Protein AF-A0A6G3SVT4-F1 (afdb_monomer_lite)

Radius of gyration: 12.52 Å; chains: 1; bounding box: 29×23×32 Å

pLDDT: mean 95.69, std 5.63, range [56.75, 98.5]

Structure (mmCIF, N/CA/C/O backbone):
data_AF-A0A6G3SVT4-F1
#
_entry.id   AF-A0A6G3SVT4-F1
#
loop_
_atom_site.group_PDB
_atom_site.id
_atom_site.type_symbol
_atom_site.label_atom_id
_atom_site.label_alt_id
_atom_site.label_comp_id
_atom_site.label_asym_id
_atom_site.label_entity_id
_atom_site.label_seq_id
_atom_site.pdbx_PDB_ins_code
_atom_site.Cartn_x
_atom_site.Cartn_y
_atom_site.Cartn_z
_atom_site.occupancy
_atom_site.B_iso_or_equiv
_atom_site.auth_seq_id
_atom_site.auth_comp_id
_atom_site.auth_asym_id
_atom_site.auth_atom_id
_atom_site.pdbx_PDB_model_num
ATOM 1 N N . ALA A 1 1 ? 3.729 4.129 6.779 1.00 93.38 1 ALA A N 1
ATOM 2 C CA . ALA A 1 1 ? 3.303 3.835 8.160 1.00 93.38 1 ALA A CA 1
ATOM 3 C C . ALA A 1 1 ? 2.663 5.057 8.823 1.00 93.38 1 ALA A C 1
ATOM 5 O O . ALA A 1 1 ? 1.451 5.075 8.980 1.00 93.38 1 ALA A O 1
ATOM 6 N N . SER A 1 2 ? 3.421 6.118 9.130 1.00 95.50 2 SER A N 1
ATOM 7 C CA . SER A 1 2 ? 2.925 7.273 9.909 1.00 95.50 2 SER A CA 1
ATOM 8 C C . SER A 1 2 ? 1.690 7.975 9.327 1.00 95.50 2 SER A C 1
ATOM 10 O O . SER A 1 2 ? 0.732 8.217 10.050 1.00 95.50 2 SER A O 1
ATOM 12 N N . LYS A 1 3 ? 1.676 8.265 8.019 1.00 96.12 3 LYS A N 1
ATOM 13 C CA . LYS A 1 3 ? 0.533 8.927 7.358 1.00 96.12 3 LYS A CA 1
ATOM 14 C C . LYS A 1 3 ? -0.747 8.088 7.408 1.00 96.12 3 LYS A C 1
ATOM 16 O O . LYS A 1 3 ? -1.823 8.634 7.607 1.00 96.12 3 LYS A O 1
ATOM 21 N N . TRP A 1 4 ? -0.617 6.772 7.237 1.00 97.50 4 TRP A N 1
ATOM 22 C CA . TRP A 1 4 ? -1.745 5.845 7.317 1.00 97.50 4 TRP A CA 1
ATOM 23 C C . TRP A 1 4 ? -2.297 5.770 8.741 1.00 97.50 4 TRP A C 1
ATOM 25 O O . TRP A 1 4 ? -3.500 5.898 8.940 1.00 97.50 4 TRP A O 1
ATOM 35 N N . GLN A 1 5 ? -1.412 5.650 9.733 1.00 97.38 5 GLN A N 1
ATOM 36 C CA . GLN A 1 5 ? -1.808 5.644 11.138 1.00 97.38 5 GLN A CA 1
ATOM 37 C C . GLN A 1 5 ? -2.524 6.944 11.523 1.00 97.38 5 GLN A C 1
ATOM 39 O O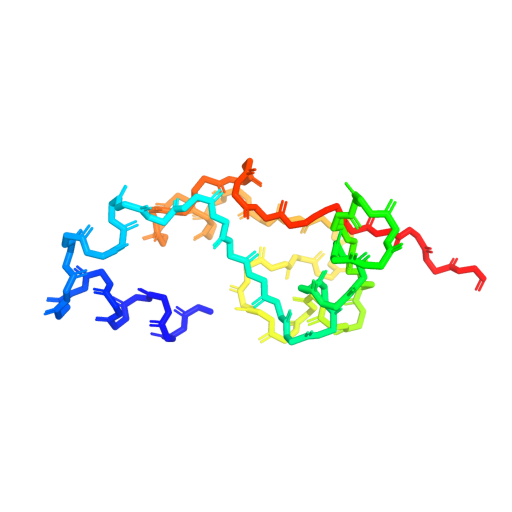 . GLN A 1 5 ? -3.608 6.904 12.097 1.00 97.38 5 GLN A O 1
ATOM 44 N N . TRP A 1 6 ? -1.972 8.091 11.119 1.00 97.81 6 TRP A N 1
ATOM 45 C CA . TRP A 1 6 ? -2.619 9.383 11.326 1.00 97.81 6 TRP A CA 1
ATOM 46 C C . TRP A 1 6 ? -4.011 9.428 10.683 1.00 97.81 6 TRP A C 1
ATOM 48 O O . TRP A 1 6 ? -4.961 9.858 11.332 1.00 97.81 6 TRP A O 1
ATOM 58 N N . LEU A 1 7 ? -4.162 8.943 9.442 1.00 97.88 7 LEU A N 1
ATOM 59 C CA . LEU A 1 7 ? -5.460 8.901 8.765 1.00 97.88 7 LEU A CA 1
ATOM 60 C C . LEU A 1 7 ? -6.465 8.045 9.546 1.00 97.88 7 LEU A C 1
ATOM 62 O O . LEU A 1 7 ? -7.581 8.492 9.773 1.00 97.88 7 LEU A O 1
ATOM 66 N N . ARG A 1 8 ? -6.067 6.861 10.023 1.00 97.00 8 ARG A N 1
ATOM 67 C CA . ARG A 1 8 ? -6.937 5.996 10.840 1.00 97.00 8 ARG A CA 1
ATOM 68 C C . ARG A 1 8 ? -7.401 6.666 12.132 1.00 97.00 8 ARG A C 1
ATOM 70 O O . ARG A 1 8 ? -8.540 6.461 12.539 1.00 97.00 8 ARG A O 1
ATOM 77 N N . GLU A 1 9 ? -6.530 7.440 12.770 1.00 97.50 9 GLU A N 1
ATOM 78 C CA . GLU A 1 9 ? -6.816 8.119 14.039 1.00 97.50 9 GLU A CA 1
ATOM 79 C C . GLU A 1 9 ? -7.670 9.381 13.870 1.00 97.50 9 GLU A C 1
ATOM 81 O O . GLU A 1 9 ? -8.453 9.710 14.759 1.00 97.50 9 GLU A O 1
ATOM 86 N N . ASN A 1 10 ? -7.527 10.089 12.747 1.00 98.50 10 ASN A N 1
ATOM 87 C CA . ASN A 1 10 ? -8.112 11.421 12.557 1.00 98.50 10 ASN A CA 1
ATOM 88 C C . ASN A 1 10 ? -9.297 11.433 11.577 1.00 98.50 10 ASN A C 1
ATOM 90 O O . ASN A 1 10 ? -10.172 12.286 11.695 1.00 98.50 10 ASN A O 1
ATOM 94 N N . ASP A 1 11 ? -9.352 10.491 10.635 1.00 97.94 11 ASP A N 1
ATOM 95 C CA . ASP A 1 11 ? -10.461 10.292 9.699 1.00 97.94 11 ASP A CA 1
ATOM 96 C C . ASP A 1 11 ? -10.626 8.797 9.378 1.00 97.94 11 ASP A C 1
ATOM 98 O O . ASP A 1 11 ? -10.297 8.284 8.301 1.00 97.94 11 ASP A O 1
ATOM 102 N N . SER A 1 12 ? -11.161 8.081 10.364 1.00 95.88 12 SER A N 1
ATOM 103 C CA . SER A 1 12 ? -11.414 6.645 10.272 1.00 95.88 12 SER A CA 1
ATOM 104 C C . SER A 1 12 ? -12.415 6.273 9.174 1.00 95.88 12 SER A C 1
ATOM 106 O O . SER A 1 12 ? -12.372 5.147 8.682 1.00 95.88 12 SER A O 1
ATOM 108 N N . THR A 1 13 ? -13.283 7.202 8.753 1.00 97.75 13 THR A N 1
ATOM 109 C CA . THR A 1 13 ? -14.248 6.962 7.668 1.00 97.75 13 THR A CA 1
ATOM 110 C C . THR A 1 13 ? -13.526 6.875 6.331 1.00 97.75 13 THR A C 1
ATOM 112 O O . THR A 1 13 ? -13.724 5.910 5.593 1.00 97.75 13 THR A O 1
ATOM 115 N N . SER A 1 14 ? -12.636 7.828 6.041 1.00 97.00 14 SER A N 1
ATOM 116 C CA . SER A 1 14 ? -11.804 7.778 4.834 1.00 97.00 14 SER A CA 1
ATOM 117 C C . SER A 1 14 ? -10.849 6.586 4.848 1.00 97.00 14 SER A C 1
ATOM 119 O O . SER A 1 14 ? -10.679 5.937 3.818 1.00 97.00 14 SER A O 1
ATOM 121 N N . ALA A 1 15 ? -10.265 6.250 6.004 1.00 97.44 15 ALA A N 1
ATOM 122 C CA . ALA A 1 15 ? -9.414 5.066 6.127 1.00 97.44 15 ALA A CA 1
ATOM 123 C C . ALA A 1 15 ? -10.184 3.766 5.832 1.00 97.44 15 ALA A C 1
ATOM 125 O O . ALA A 1 15 ? -9.702 2.928 5.076 1.00 97.44 15 ALA A O 1
ATOM 126 N N . ALA A 1 16 ? -11.393 3.610 6.384 1.00 96.44 16 ALA A N 1
ATOM 127 C CA . ALA A 1 16 ? -12.237 2.436 6.150 1.00 96.44 16 ALA A CA 1
ATOM 128 C C . ALA A 1 16 ? -12.786 2.365 4.714 1.00 96.44 16 ALA A C 1
ATOM 130 O O . ALA A 1 16 ? -13.030 1.277 4.202 1.00 96.44 16 ALA A O 1
ATOM 131 N N . GLY A 1 17 ? -12.984 3.516 4.064 1.00 97.44 17 GLY A N 1
ATOM 132 C CA . GLY A 1 17 ? -13.431 3.611 2.673 1.00 97.44 17 GLY A CA 1
ATOM 133 C C . GLY A 1 17 ? -12.311 3.510 1.633 1.00 97.44 17 GLY A C 1
ATOM 134 O O . GLY A 1 17 ? -12.594 3.568 0.435 1.00 97.44 17 GLY A O 1
ATOM 135 N N . ALA A 1 18 ? -11.048 3.394 2.052 1.00 97.38 18 ALA A N 1
ATOM 136 C CA . ALA A 1 18 ? -9.920 3.334 1.136 1.00 97.38 18 ALA A CA 1
ATOM 137 C C . ALA A 1 18 ? -9.956 2.039 0.309 1.00 97.38 18 ALA A C 1
ATOM 139 O O . ALA A 1 18 ? -9.819 0.942 0.840 1.00 97.38 18 ALA A O 1
ATOM 140 N N . ALA A 1 19 ? -10.090 2.173 -1.011 1.00 96.94 19 ALA A N 1
ATOM 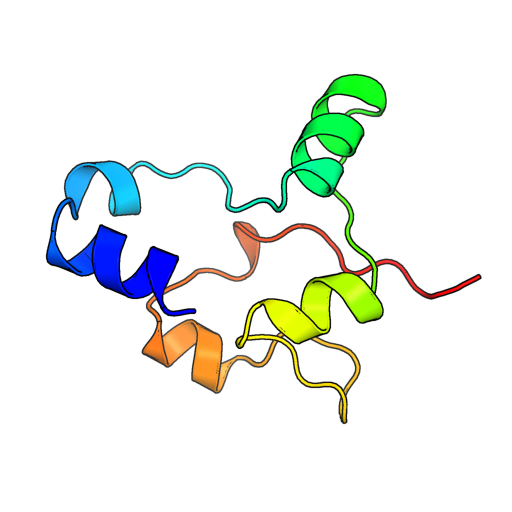141 C CA . ALA A 1 19 ? -10.051 1.037 -1.935 1.00 96.94 19 ALA A CA 1
ATOM 142 C C . ALA A 1 19 ? -8.620 0.572 -2.265 1.00 96.94 19 ALA A C 1
ATOM 144 O O . ALA A 1 19 ? -8.428 -0.531 -2.768 1.00 96.94 19 ALA A O 1
ATOM 145 N N . ALA A 1 20 ? -7.623 1.429 -2.031 1.00 97.75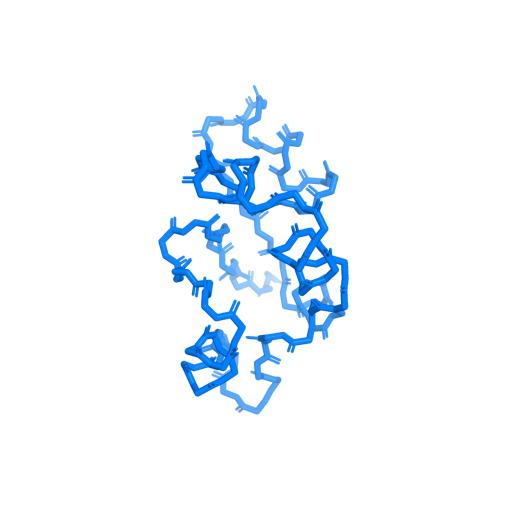 20 ALA A N 1
ATOM 146 C CA . ALA A 1 20 ? -6.222 1.169 -2.332 1.00 97.75 20 ALA A CA 1
ATOM 147 C C . ALA A 1 20 ? -5.311 2.160 -1.595 1.00 97.75 20 ALA A C 1
ATOM 149 O O . ALA A 1 20 ? -5.669 3.327 -1.412 1.00 97.75 20 ALA A O 1
ATOM 150 N N . VAL A 1 21 ? -4.099 1.721 -1.253 1.00 97.81 21 VAL A N 1
ATOM 151 C CA . VAL A 1 21 ? -3.002 2.575 -0.778 1.00 97.81 21 VAL A CA 1
ATOM 152 C C . VAL A 1 21 ? -1.866 2.496 -1.796 1.00 97.81 21 VAL A C 1
ATOM 154 O O . VAL A 1 21 ? -1.439 1.409 -2.182 1.00 97.81 21 VAL A O 1
ATOM 157 N N . ARG A 1 22 ? -1.417 3.656 -2.284 1.00 97.62 22 ARG A N 1
ATOM 158 C CA . ARG A 1 22 ? -0.453 3.786 -3.386 1.00 97.62 22 ARG A CA 1
ATOM 159 C C . ARG A 1 22 ? 0.569 4.870 -3.078 1.00 97.62 22 ARG A C 1
ATOM 161 O O . ARG A 1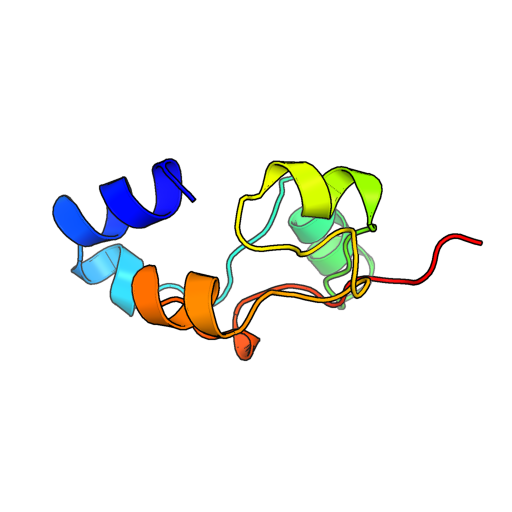 22 ? 0.223 5.915 -2.520 1.00 97.62 22 ARG A O 1
ATOM 168 N N . LEU A 1 23 ? 1.804 4.659 -3.505 1.00 96.69 23 LEU A N 1
ATOM 169 C CA . LEU A 1 23 ? 2.739 5.739 -3.780 1.00 96.69 23 LEU A CA 1
ATOM 170 C C . LEU A 1 23 ? 2.305 6.482 -5.056 1.00 96.69 23 LEU A C 1
ATOM 172 O O . LEU A 1 23 ? 1.546 5.946 -5.870 1.00 96.69 23 LEU A O 1
ATOM 176 N N . PRO A 1 24 ? 2.765 7.731 -5.261 1.00 96.81 24 PRO A N 1
ATOM 177 C CA . PRO A 1 24 ? 2.381 8.506 -6.438 1.00 96.81 24 PRO A CA 1
ATOM 178 C C . PRO A 1 24 ? 2.669 7.791 -7.762 1.00 96.81 24 PRO A C 1
ATOM 180 O O . PRO A 1 24 ? 1.861 7.881 -8.684 1.00 96.81 24 PRO A O 1
ATOM 183 N N . HIS A 1 25 ? 3.789 7.067 -7.856 1.00 96.00 25 HIS A N 1
ATOM 184 C CA . HIS A 1 25 ? 4.130 6.338 -9.071 1.00 96.00 25 HIS A CA 1
ATOM 185 C C . HIS A 1 25 ? 3.255 5.084 -9.241 1.00 96.00 25 HIS A C 1
ATOM 187 O O . HIS A 1 25 ? 2.735 4.898 -10.337 1.00 96.00 25 HIS A O 1
ATOM 193 N N . ASP A 1 26 ? 2.985 4.305 -8.180 1.00 97.56 26 ASP A N 1
ATOM 194 C CA . ASP A 1 26 ? 2.088 3.137 -8.254 1.00 97.56 26 ASP A CA 1
ATOM 195 C C . ASP A 1 26 ? 0.711 3.532 -8.815 1.00 97.56 26 ASP A C 1
ATOM 197 O O . ASP A 1 26 ? 0.133 2.824 -9.639 1.00 97.56 26 ASP A O 1
ATOM 201 N N . PHE A 1 27 ? 0.183 4.686 -8.382 1.00 97.75 27 PHE A N 1
ATOM 202 C CA . PHE A 1 27 ? -1.093 5.218 -8.864 1.00 97.75 27 PHE A CA 1
ATOM 203 C C . PHE A 1 27 ? -1.046 5.560 -10.357 1.00 97.75 27 PHE A C 1
ATOM 205 O O . PHE A 1 27 ? -1.982 5.247 -11.093 1.00 97.75 27 PHE A O 1
ATOM 212 N N . LEU A 1 28 ? 0.031 6.199 -10.821 1.00 97.94 28 LEU A N 1
ATOM 213 C CA . LEU A 1 28 ? 0.202 6.505 -12.241 1.00 97.94 28 LEU A CA 1
ATOM 214 C C . LEU A 1 28 ? 0.343 5.225 -13.070 1.00 97.94 28 LEU A C 1
ATOM 216 O O . LEU A 1 28 ? -0.313 5.109 -14.105 1.00 97.94 28 LEU A O 1
ATOM 220 N N . THR A 1 29 ? 1.119 4.250 -12.598 1.00 96.31 29 THR A N 1
ATOM 221 C CA . THR A 1 29 ? 1.249 2.926 -13.222 1.00 96.31 29 THR A CA 1
ATOM 222 C C . THR A 1 29 ? -0.113 2.244 -13.333 1.00 96.31 29 THR A C 1
ATOM 224 O O . THR A 1 29 ? -0.492 1.815 -14.419 1.00 96.31 29 THR A O 1
ATOM 227 N N . GLU A 1 30 ? -0.920 2.256 -12.270 1.00 97.56 30 GLU A N 1
ATOM 228 C CA . GLU A 1 30 ? -2.281 1.705 -12.276 1.00 97.56 30 GLU A CA 1
ATOM 229 C C . GLU A 1 30 ? -3.198 2.420 -13.276 1.00 97.56 30 GLU A C 1
ATOM 231 O O . GLU A 1 30 ? -3.974 1.778 -13.983 1.00 97.56 30 GLU A O 1
ATOM 236 N N . ARG A 1 31 ? -3.114 3.752 -13.381 1.00 97.94 31 ARG A N 1
ATOM 237 C CA . ARG A 1 31 ? -3.906 4.529 -14.350 1.00 97.94 31 ARG A CA 1
ATOM 238 C C . ARG A 1 31 ? -3.493 4.285 -15.799 1.00 97.94 31 ARG A C 1
ATOM 240 O O . ARG A 1 31 ? -4.354 4.350 -16.672 1.00 97.94 31 ARG A O 1
ATOM 247 N N . LEU A 1 32 ? -2.213 4.037 -16.060 1.00 98.00 32 LEU A N 1
ATOM 248 C CA . LEU A 1 32 ? -1.678 3.886 -17.415 1.00 98.00 32 LEU A CA 1
ATOM 249 C C . LEU A 1 32 ? -1.702 2.436 -17.912 1.00 98.00 32 LEU A C 1
ATOM 251 O O . LEU A 1 32 ? -1.945 2.206 -19.094 1.00 98.00 32 LEU A O 1
ATOM 255 N N . ALA A 1 33 ? -1.457 1.472 -17.026 1.00 96.56 33 ALA A N 1
ATOM 256 C CA . ALA A 1 33 ? -1.302 0.056 -17.359 1.00 96.56 33 ALA A CA 1
ATOM 257 C C . ALA A 1 33 ? -2.431 -0.834 -16.813 1.00 96.56 33 ALA A C 1
ATOM 259 O O . ALA A 1 33 ? -2.496 -2.013 -17.151 1.00 96.56 33 ALA A O 1
ATOM 260 N N . GLY A 1 34 ? -3.325 -0.299 -15.974 1.00 96.62 34 GLY A N 1
ATOM 261 C CA . GLY A 1 34 ? -4.440 -1.044 -15.379 1.00 96.62 34 GLY A CA 1
ATOM 262 C C . GLY A 1 34 ? -4.057 -1.935 -14.193 1.00 96.62 34 GLY A C 1
ATOM 263 O O . GLY A 1 34 ? -4.934 -2.559 -13.602 1.00 96.62 34 GLY A O 1
ATOM 264 N N . VAL A 1 35 ? -2.775 -1.982 -13.826 1.00 95.25 35 VAL A N 1
ATOM 265 C CA . VAL A 1 35 ? -2.245 -2.746 -12.690 1.00 95.25 35 VAL A CA 1
ATOM 266 C C . VAL A 1 35 ? -1.350 -1.839 -11.859 1.00 95.25 35 VAL A C 1
ATOM 268 O O . VAL A 1 35 ? -0.521 -1.114 -12.405 1.00 95.25 35 VAL A O 1
ATOM 271 N N . ALA A 1 36 ? -1.522 -1.877 -10.540 1.00 96.56 36 ALA A N 1
ATOM 272 C CA . ALA A 1 36 ? -0.624 -1.206 -9.617 1.00 96.56 36 ALA A CA 1
ATOM 273 C C . ALA A 1 36 ? 0.571 -2.102 -9.289 1.00 96.56 36 ALA A C 1
ATOM 275 O O . ALA A 1 36 ? 0.396 -3.261 -8.918 1.00 96.56 36 ALA A O 1
ATOM 276 N N . ALA A 1 37 ? 1.766 -1.535 -9.373 1.00 96.44 37 ALA A N 1
ATOM 277 C CA . ALA A 1 37 ? 3.006 -2.187 -8.989 1.00 96.44 37 ALA A CA 1
ATOM 278 C C . ALA A 1 37 ? 3.930 -1.160 -8.338 1.00 96.44 37 ALA A C 1
ATOM 280 O O . ALA A 1 37 ? 3.841 0.028 -8.657 1.00 96.44 37 ALA A O 1
ATOM 281 N N . THR A 1 38 ? 4.798 -1.646 -7.460 1.00 97.00 38 THR A N 1
ATOM 282 C CA . THR A 1 38 ? 5.868 -0.890 -6.806 1.00 97.00 38 THR A CA 1
ATOM 283 C C . THR A 1 38 ? 7.170 -1.692 -6.881 1.00 97.00 38 THR A C 1
ATOM 285 O O . THR A 1 38 ? 7.130 -2.892 -7.158 1.00 97.00 38 THR A O 1
ATOM 288 N N . ASP A 1 39 ? 8.321 -1.075 -6.628 1.00 95.19 39 ASP A N 1
ATOM 289 C CA . ASP A 1 39 ? 9.605 -1.782 -6.536 1.00 95.19 39 ASP A CA 1
ATOM 290 C C . ASP A 1 39 ? 10.106 -1.897 -5.078 1.00 95.19 39 ASP A C 1
ATOM 292 O O . ASP A 1 39 ? 9.645 -1.161 -4.200 1.00 95.19 39 ASP A O 1
ATOM 296 N N . PRO A 1 40 ? 11.057 -2.806 -4.776 1.00 95.50 40 PRO A N 1
ATOM 297 C CA . PRO A 1 40 ? 11.589 -2.993 -3.425 1.00 95.50 40 PRO A CA 1
ATOM 298 C C . PRO A 1 40 ? 12.191 -1.733 -2.796 1.00 95.50 40 PRO A C 1
ATOM 300 O O . PRO A 1 40 ? 12.126 -1.559 -1.576 1.00 95.50 40 PRO A O 1
ATOM 303 N N . GLY A 1 41 ? 12.806 -0.871 -3.607 1.00 94.81 41 GLY A N 1
ATOM 304 C CA . GLY A 1 41 ? 13.406 0.383 -3.170 1.00 94.81 41 GLY A CA 1
ATOM 305 C C . GLY A 1 41 ? 12.341 1.347 -2.669 1.00 94.81 41 GLY A C 1
ATOM 306 O O . GLY A 1 41 ? 12.415 1.793 -1.522 1.00 94.81 41 GLY A O 1
ATOM 307 N N . ASP A 1 42 ? 11.312 1.597 -3.471 1.00 95.75 42 ASP A N 1
ATOM 308 C CA . ASP A 1 42 ? 10.197 2.462 -3.082 1.00 95.75 42 ASP A CA 1
ATOM 309 C C . ASP A 1 42 ? 9.350 1.857 -1.944 1.00 95.75 42 ASP A C 1
ATOM 311 O O . ASP A 1 42 ? 8.989 2.553 -0.985 1.00 95.75 42 ASP A O 1
ATOM 315 N N . ALA A 1 43 ? 9.118 0.539 -1.960 1.00 96.88 43 ALA A N 1
ATOM 316 C CA . ALA A 1 43 ? 8.414 -0.167 -0.890 1.00 96.88 43 ALA A CA 1
ATOM 317 C C . ALA A 1 43 ? 9.137 -0.052 0.461 1.00 96.88 43 ALA A C 1
ATOM 319 O O . ALA A 1 43 ? 8.479 0.074 1.498 1.00 96.88 43 ALA A O 1
ATOM 320 N N . SER A 1 44 ? 10.475 -0.044 0.482 1.00 95.50 44 SER A N 1
ATOM 321 C CA . SER A 1 44 ? 11.263 0.026 1.723 1.00 95.50 44 SER A CA 1
ATOM 322 C C . SER A 1 44 ? 10.999 1.288 2.555 1.00 95.50 44 SER A C 1
ATOM 324 O O . SER A 1 44 ? 11.044 1.243 3.785 1.00 95.50 44 SER A O 1
ATOM 326 N N . GLY A 1 45 ? 10.630 2.400 1.909 1.00 95.19 45 GLY A N 1
ATOM 327 C CA . GLY A 1 45 ? 10.289 3.661 2.577 1.00 95.19 45 GLY A CA 1
ATOM 328 C C . GLY A 1 45 ? 8.889 3.686 3.199 1.00 95.19 45 GLY A C 1
ATOM 329 O O . GLY A 1 45 ? 8.545 4.616 3.934 1.00 95.19 45 GLY A O 1
ATOM 330 N N . SER A 1 46 ? 8.061 2.676 2.926 1.00 96.00 46 SER A N 1
ATOM 331 C CA . SER A 1 46 ? 6.677 2.615 3.398 1.00 96.00 46 SER A CA 1
ATOM 332 C C . SER A 1 46 ? 6.559 2.317 4.897 1.00 96.00 46 SER A C 1
ATOM 334 O O . SER A 1 46 ? 5.591 2.738 5.534 1.00 96.00 46 SER A O 1
ATOM 336 N N . GLY A 1 47 ? 7.549 1.640 5.485 1.00 96.25 47 GLY A N 1
ATOM 337 C CA . GLY A 1 47 ? 7.542 1.211 6.887 1.00 96.25 47 GLY A CA 1
ATOM 338 C C . GLY A 1 47 ? 6.680 -0.023 7.183 1.00 96.25 47 GLY A C 1
ATOM 339 O O . GLY A 1 47 ? 6.408 -0.277 8.350 1.00 96.25 47 GLY A O 1
ATOM 340 N N . TRP A 1 48 ? 6.237 -0.759 6.160 1.00 97.06 48 TRP A N 1
ATOM 341 C CA . TRP A 1 48 ? 5.560 -2.065 6.283 1.00 97.06 48 TRP A CA 1
ATOM 342 C C . TRP A 1 48 ? 6.133 -3.120 5.318 1.00 97.06 48 TRP A C 1
ATOM 344 O O . T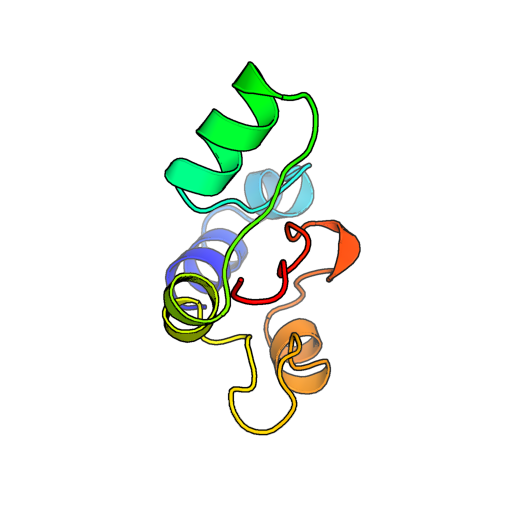RP A 1 48 ? 5.524 -4.157 5.078 1.00 97.06 48 TRP A O 1
ATOM 354 N N . TYR A 1 49 ? 7.306 -2.851 4.742 1.00 97.62 49 TYR A N 1
ATOM 355 C CA . TYR A 1 49 ? 8.038 -3.757 3.863 1.00 97.62 49 TYR A CA 1
ATOM 356 C C . TYR A 1 49 ? 9.308 -4.249 4.559 1.00 97.62 49 TYR A C 1
ATOM 358 O O . TYR A 1 49 ? 10.077 -3.447 5.094 1.00 97.62 49 TYR A O 1
ATOM 366 N N . SER A 1 50 ? 9.541 -5.558 4.532 1.00 96.31 50 SER A N 1
ATOM 367 C CA . SER A 1 50 ? 10.717 -6.200 5.109 1.00 96.31 50 SER A CA 1
ATOM 368 C C . SER A 1 50 ? 11.775 -6.414 4.032 1.00 96.31 50 SER A C 1
ATOM 370 O O . SER A 1 50 ? 11.653 -7.274 3.162 1.00 96.31 50 SER A O 1
ATOM 372 N N . THR A 1 51 ? 12.872 -5.661 4.118 1.00 93.00 51 THR A N 1
ATOM 373 C CA . THR A 1 51 ? 14.014 -5.811 3.201 1.00 93.00 51 THR A CA 1
ATOM 374 C C . THR A 1 51 ? 14.738 -7.148 3.365 1.00 93.00 51 THR A C 1
ATOM 376 O O . THR A 1 51 ? 15.408 -7.589 2.438 1.00 93.00 51 THR A O 1
ATOM 379 N N . ALA A 1 52 ? 14.589 -7.810 4.518 1.00 93.75 52 ALA A N 1
ATOM 380 C CA . ALA A 1 52 ? 15.170 -9.125 4.773 1.00 93.75 52 ALA A CA 1
ATOM 381 C C . ALA A 1 52 ? 14.433 -10.252 4.031 1.00 93.75 52 ALA A C 1
ATOM 383 O O . ALA A 1 52 ? 15.060 -11.226 3.626 1.00 93.75 52 ALA A O 1
ATOM 384 N N . THR A 1 53 ? 13.112 -10.127 3.866 1.00 94.56 53 THR A N 1
ATOM 385 C CA . THR A 1 53 ? 12.273 -11.153 3.219 1.00 94.56 53 THR A CA 1
ATOM 386 C C . THR A 1 53 ? 11.884 -10.796 1.789 1.00 94.56 53 THR A C 1
ATOM 388 O O . THR A 1 53 ? 11.517 -11.681 1.022 1.00 94.56 53 THR A O 1
ATOM 391 N N . GLY A 1 54 ? 11.975 -9.519 1.419 1.00 94.12 54 GLY A N 1
ATOM 392 C CA . GLY A 1 54 ? 11.541 -9.035 0.115 1.00 94.12 54 GLY A CA 1
ATOM 393 C C . GLY A 1 54 ? 10.020 -8.909 -0.019 1.00 94.12 54 GLY A C 1
ATOM 394 O O . GLY A 1 54 ? 9.510 -8.910 -1.135 1.00 94.12 54 GLY A O 1
ATOM 395 N N . ALA A 1 55 ? 9.285 -8.848 1.095 1.00 96.19 55 ALA A N 1
ATOM 396 C CA . ALA A 1 55 ? 7.825 -8.852 1.114 1.00 96.19 55 ALA A CA 1
ATOM 397 C C . ALA A 1 55 ? 7.261 -7.864 2.143 1.00 96.19 55 ALA A C 1
ATOM 399 O O . ALA A 1 55 ? 7.976 -7.360 3.014 1.00 96.19 55 ALA A O 1
ATOM 400 N N . TYR A 1 56 ? 5.958 -7.591 2.056 1.00 97.81 56 TYR A N 1
ATOM 401 C CA . TYR A 1 56 ? 5.263 -6.883 3.126 1.00 97.81 56 TYR A CA 1
ATOM 402 C C . TYR A 1 56 ? 5.278 -7.696 4.419 1.00 97.81 56 TYR A C 1
ATOM 404 O O . TYR A 1 56 ? 5.073 -8.909 4.404 1.00 97.81 56 TYR A O 1
ATOM 412 N N . ASP A 1 57 ? 5.539 -7.015 5.530 1.00 97.81 57 ASP A N 1
ATOM 413 C CA . ASP A 1 57 ? 5.642 -7.638 6.842 1.00 97.81 57 ASP A CA 1
ATOM 414 C C . ASP A 1 57 ? 4.240 -7.782 7.463 1.00 97.81 57 ASP A C 1
ATOM 416 O O . ASP A 1 57 ? 3.592 -6.765 7.740 1.00 97.81 57 ASP A O 1
ATOM 420 N N . PRO A 1 58 ? 3.738 -9.014 7.669 1.00 97.81 58 PRO A N 1
ATOM 421 C CA . PRO A 1 58 ? 2.367 -9.230 8.117 1.00 97.81 58 PRO A CA 1
ATOM 422 C C . PRO A 1 58 ? 2.108 -8.691 9.528 1.00 97.81 58 PRO A C 1
ATOM 424 O O . PRO A 1 58 ? 1.013 -8.190 9.780 1.00 97.81 58 PRO A O 1
ATOM 427 N N . GLU A 1 59 ? 3.095 -8.725 10.429 1.00 97.81 59 GLU A N 1
ATOM 428 C CA . GLU A 1 59 ? 2.934 -8.223 11.800 1.00 97.81 59 GLU A CA 1
ATOM 429 C C . GLU A 1 59 ? 2.822 -6.692 11.809 1.00 97.81 59 GLU A C 1
ATOM 431 O O . GLU A 1 59 ? 1.991 -6.119 12.519 1.00 97.81 59 GLU A O 1
ATOM 436 N N . LEU A 1 60 ? 3.607 -6.007 10.968 1.00 97.31 60 LEU A N 1
ATOM 437 C CA . LEU A 1 60 ? 3.498 -4.553 10.810 1.00 97.31 60 LEU A CA 1
ATOM 438 C C . LEU A 1 60 ? 2.174 -4.141 10.160 1.00 97.31 60 LEU A C 1
ATOM 440 O O . LEU A 1 60 ? 1.587 -3.130 10.553 1.00 97.31 60 LEU A O 1
ATOM 444 N N . LEU A 1 61 ? 1.697 -4.902 9.175 1.00 98.12 61 LEU A N 1
ATOM 445 C CA . LEU A 1 61 ? 0.402 -4.656 8.543 1.00 98.12 61 LEU A CA 1
ATOM 446 C C . LEU A 1 61 ? -0.761 -4.836 9.523 1.00 98.12 61 LEU A C 1
ATOM 448 O O . LEU A 1 61 ? -1.647 -3.979 9.571 1.00 98.12 61 LEU A O 1
ATOM 452 N N . GLU A 1 62 ? -0.729 -5.882 10.353 1.00 98.06 62 GLU A N 1
ATOM 453 C CA . GLU A 1 62 ? -1.719 -6.106 11.411 1.00 98.06 62 GLU A CA 1
ATOM 454 C C . GLU A 1 62 ? -1.718 -4.957 12.427 1.00 98.06 62 GLU A C 1
ATOM 456 O O . GLU A 1 62 ? -2.770 -4.373 12.705 1.00 98.06 62 GLU A O 1
ATOM 461 N N . LEU A 1 63 ? -0.538 -4.551 12.907 1.00 97.31 63 LEU A N 1
ATOM 462 C CA . LEU A 1 63 ? -0.385 -3.417 13.824 1.00 97.31 63 LEU A CA 1
ATOM 463 C C . LEU A 1 63 ? -0.977 -2.123 13.241 1.00 97.31 63 LEU A C 1
ATOM 465 O O . LEU A 1 63 ? -1.630 -1.343 13.940 1.00 97.31 63 LEU A O 1
ATOM 469 N N . LEU A 1 64 ? -0.778 -1.901 11.942 1.00 97.12 64 LEU A N 1
ATOM 470 C CA . LEU A 1 64 ? -1.284 -0.737 11.216 1.00 97.12 64 LEU A CA 1
ATOM 471 C C . LEU A 1 64 ? -2.731 -0.892 10.741 1.00 97.12 64 LEU A C 1
ATOM 473 O O . LEU A 1 64 ? -3.270 0.066 10.175 1.00 97.12 64 LEU A O 1
ATOM 477 N N . GLY A 1 65 ? -3.381 -2.034 10.989 1.00 96.81 65 GLY A N 1
ATOM 478 C CA . GLY A 1 65 ? -4.725 -2.342 10.498 1.00 96.81 65 GLY A CA 1
ATOM 479 C C . GLY A 1 65 ? -4.854 -2.117 8.992 1.00 96.81 65 GLY A C 1
ATOM 480 O O . GLY A 1 65 ? -5.830 -1.513 8.548 1.00 96.81 65 GLY A O 1
ATOM 481 N N . LEU A 1 66 ? -3.823 -2.496 8.235 1.00 97.81 66 LEU A N 1
ATOM 482 C CA . LEU A 1 66 ? -3.728 -2.314 6.792 1.00 97.81 66 LEU A CA 1
ATOM 483 C C . LEU A 1 66 ? -3.765 -3.681 6.115 1.00 97.81 66 LEU A C 1
ATOM 485 O O . LEU A 1 66 ? -2.848 -4.477 6.278 1.00 97.81 66 LEU A O 1
ATOM 489 N N . ASP A 1 67 ? -4.814 -3.945 5.343 1.00 97.44 67 ASP A N 1
ATOM 490 C CA . ASP A 1 67 ? -4.907 -5.176 4.563 1.00 97.44 67 ASP A CA 1
ATOM 491 C C . ASP A 1 67 ? -3.870 -5.159 3.427 1.00 97.44 67 ASP A C 1
ATOM 493 O O . ASP A 1 67 ? -3.801 -4.203 2.648 1.00 97.44 67 ASP A O 1
ATOM 497 N N . ALA A 1 68 ? -3.078 -6.229 3.318 1.00 97.19 68 ALA A N 1
ATOM 498 C CA . ALA A 1 68 ? -2.110 -6.413 2.242 1.00 97.19 68 ALA A CA 1
ATOM 499 C C . ALA A 1 68 ? -2.763 -6.337 0.852 1.00 97.19 68 ALA A C 1
ATOM 501 O O . ALA A 1 68 ? -2.127 -5.876 -0.092 1.00 97.19 68 ALA A O 1
ATOM 502 N N . ALA A 1 69 ? -4.038 -6.720 0.720 1.00 96.88 69 ALA A N 1
ATOM 503 C CA . ALA A 1 69 ? -4.784 -6.634 -0.537 1.00 96.88 69 ALA A CA 1
ATOM 504 C C . ALA A 1 69 ? -4.992 -5.190 -1.033 1.00 96.88 69 ALA A C 1
ATOM 506 O O . ALA A 1 69 ? -5.267 -4.973 -2.213 1.00 96.88 69 ALA A O 1
ATOM 507 N N . LEU A 1 70 ? -4.858 -4.192 -0.152 1.00 97.75 70 LEU A N 1
ATOM 508 C CA . LEU A 1 70 ? -4.933 -2.777 -0.523 1.00 97.75 70 LEU A CA 1
ATOM 509 C C . LEU A 1 70 ? -3.614 -2.244 -1.085 1.00 97.75 70 LEU A C 1
ATOM 511 O O . LEU A 1 70 ? -3.600 -1.124 -1.601 1.00 97.75 70 LEU A O 1
ATOM 515 N N . LEU A 1 71 ? -2.517 -2.995 -0.985 1.00 98.25 71 LEU A N 1
ATOM 516 C CA . LEU A 1 71 ? -1.187 -2.593 -1.436 1.00 98.25 71 LEU A CA 1
ATOM 517 C C . LEU A 1 71 ? -0.918 -3.056 -2.878 1.00 98.25 71 LEU A C 1
ATOM 519 O O . LEU A 1 71 ? -1.518 -4.030 -3.334 1.00 98.25 71 LEU A O 1
ATOM 523 N N . PRO A 1 72 ? -0.064 -2.345 -3.634 1.00 97.81 72 PRO A N 1
ATOM 524 C CA . PRO A 1 72 ? 0.380 -2.809 -4.947 1.00 97.81 72 PRO A CA 1
ATOM 525 C C . PRO A 1 72 ? 1.258 -4.062 -4.819 1.00 97.81 72 PRO A C 1
ATOM 527 O O . PRO A 1 72 ? 1.831 -4.328 -3.767 1.00 97.81 72 PRO A O 1
ATOM 530 N N . GLU A 1 73 ? 1.415 -4.818 -5.904 1.00 96.06 73 GLU A N 1
ATOM 531 C CA . GLU A 1 73 ? 2.407 -5.896 -5.938 1.00 96.06 73 GLU A CA 1
ATOM 532 C C . GLU A 1 73 ? 3.828 -5.310 -5.914 1.00 96.06 73 GLU A C 1
ATOM 534 O O . GLU A 1 73 ? 4.111 -4.328 -6.607 1.00 96.06 73 GLU A O 1
ATOM 539 N N . VAL A 1 74 ? 4.730 -5.916 -5.134 1.00 96.44 74 VAL A N 1
ATOM 540 C CA . VAL A 1 74 ? 6.161 -5.591 -5.192 1.00 96.44 74 VAL A CA 1
ATOM 541 C C . VAL A 1 74 ? 6.775 -6.381 -6.342 1.00 96.44 74 VAL A C 1
ATOM 543 O O . VAL A 1 74 ? 7.007 -7.585 -6.227 1.00 96.44 74 VAL A O 1
ATOM 546 N N . ALA A 1 75 ? 7.024 -5.707 -7.460 1.00 91.56 75 ALA A N 1
ATOM 547 C CA . ALA A 1 75 ? 7.645 -6.316 -8.624 1.00 91.56 75 ALA A CA 1
ATOM 548 C C . ALA A 1 75 ? 9.129 -6.617 -8.342 1.00 91.56 75 ALA A C 1
ATOM 550 O O . ALA A 1 75 ? 9.809 -5.817 -7.695 1.00 91.56 75 ALA A O 1
ATOM 551 N N . PRO A 1 76 ? 9.674 -7.742 -8.831 1.00 80.12 76 PRO A N 1
ATOM 552 C CA . PRO A 1 76 ? 11.098 -8.016 -8.715 1.00 80.12 76 PRO A CA 1
ATOM 553 C C . PRO A 1 76 ? 11.910 -6.967 -9.481 1.00 80.12 76 PRO A C 1
ATOM 555 O O . PRO A 1 76 ? 11.511 -6.506 -10.552 1.00 80.12 76 PRO A O 1
ATOM 558 N N . THR A 1 77 ? 13.079 -6.619 -8.951 1.00 73.31 77 THR A N 1
ATOM 559 C CA . THR A 1 77 ? 14.040 -5.789 -9.675 1.00 73.31 77 THR A CA 1
ATOM 560 C C . THR A 1 77 ? 14.558 -6.567 -10.888 1.00 73.31 77 THR A C 1
ATOM 562 O O . THR A 1 77 ? 14.991 -7.712 -10.742 1.00 73.31 77 THR A O 1
ATOM 565 N N . GLY A 1 78 ? 14.465 -5.962 -12.075 1.00 56.75 78 GLY A N 1
ATOM 566 C CA . GLY A 1 78 ? 15.016 -6.502 -13.324 1.00 56.75 78 GLY A CA 1
ATOM 567 C C . GLY A 1 78 ? 16.520 -6.311 -13.463 1.00 56.75 78 GLY A C 1
ATOM 568 O O . GLY A 1 78 ? 17.076 -5.431 -12.768 1.00 56.75 78 GLY A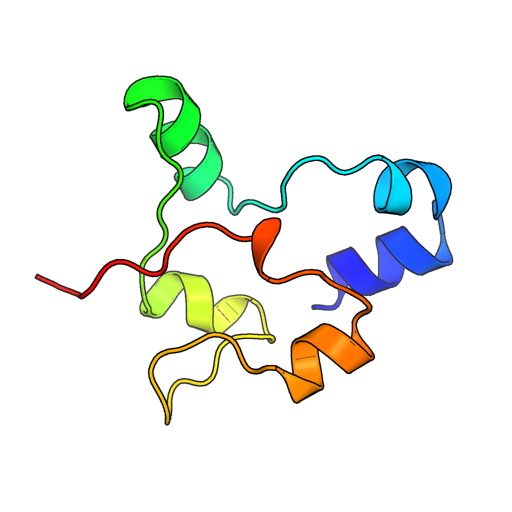 O 1
#

InterPro domains:
  IPR018484 Carbohydrate kinase FGGY, N-terminal [PF00370] (1-77)
  IPR043129 ATPase, nucleotide binding domain [SSF53067] (1-78)
  IPR050406 FGGY Carbohydrate Kinase [PTHR43095] (2-77)

Organism: Streptomyces anulatus (NCBI:txid1892)

Sequence (78 aa):
ASKWQWLRENDSTSAAGAAAVRLPHDFLTERLAGVAATDPGDASGSGWYSTATGAYDPELLELLGLDAALLPEVAPTG

Foldseek 3Di:
DVVLLCCCVPPVPCSVVQQADDDPVQVVCCVVVVAGEDELVVVVVVQQADPVVRGGNVVSCVVSVHDPNRYGHHDYDD

Secondary structure (DSSP, 8-state):
-HHHHHHHHH-HHHHHT-S----HHHHHHHHHHSS-EE-HHHHHTTSSEETTTTEE-HHHHHHTT--GGGSPEEPPP-